Protein AF-A0A2N2SRP7-F1 (afdb_monomer)

Solvent-accessible surface area (backbone atoms only — not comparable to full-atom values): 6958 Å² total; per-residue (Å²): 126,68,70,64,54,57,52,51,52,52,50,52,53,49,53,55,62,70,66,62,69,82,80,77,81,78,70,80,83,84,79,91,75,84,85,76,80,73,81,80,56,95,54,54,41,78,46,80,39,53,40,80,97,51,29,59,59,9,33,34,38,34,29,40,56,85,80,72,39,82,72,52,73,44,82,24,34,35,70,31,47,75,49,64,44,97,85,54,62,32,41,39,31,44,28,41,47,32,79,55,71,88,41,76,61,75,46,79,50,73,48,79,43,115

pLDDT: mean 88.94, std 12.94, range [53.19, 98.62]

Nearest PDB structures (foldseek):
  2h47-assembly6_F  TM=9.267E-01  e=1.377E-06  Alcaligenes faecalis
  2hxc-assembly1_A  TM=9.341E-01  e=4.510E-06  Alcaligenes faecalis
  2bbk-assembly1_J  TM=9.410E-01  e=1.498E-04  Paracoccus denitrificans
  1mae-assembly1_H  TM=7.727E-01  e=1.416E-04  Paracoccus versutus
  1mda-assembly1_J  TM=7.818E-01  e=2.526E-03  Paracoccus denitrificans

Secondary structure (DSSP, 8-state):
--HHHHHHHHHHHHHHHHT-------PPPP---PPPPPPP-TTEEEEEE--GGGGGGEEEEEEETTTTEEEEEEEEEEEEEEEE-TTSS-EEEEEEEEEETTEEEEEEEEEEE-

Radius of gyration: 30.19 Å; Cα contacts (8 Å, |Δi|>4): 165; chains: 1; bounding box: 56×74×65 Å

Mean predicted aligned error: 10.07 Å

Structure (mmCIF, N/CA/C/O backbone):
data_AF-A0A2N2SRP7-F1
#
_entry.id   AF-A0A2N2SRP7-F1
#
loop_
_atom_site.group_PDB
_atom_site.id
_atom_site.type_symbol
_atom_site.label_atom_id
_atom_site.label_alt_id
_atom_site.label_comp_id
_atom_site.label_asym_id
_atom_site.label_entity_id
_atom_site.label_seq_id
_atom_site.pdbx_PDB_ins_code
_atom_site.Cartn_x
_atom_site.Cartn_y
_atom_site.Cartn_z
_atom_site.occupancy
_atom_site.B_iso_or_equiv
_atom_site.auth_seq_id
_atom_site.auth_comp_id
_atom_site.auth_asym_id
_atom_site.auth_atom_id
_atom_site.pdbx_PDB_model_num
ATOM 1 N N . MET A 1 1 ? -39.066 -57.322 46.998 1.00 53.19 1 MET A N 1
ATOM 2 C CA . MET A 1 1 ? -39.079 -55.840 46.878 1.00 53.19 1 MET A CA 1
ATOM 3 C C . MET A 1 1 ? -37.786 -55.220 46.317 1.00 53.19 1 MET A C 1
ATOM 5 O O . MET A 1 1 ? -37.851 -54.106 45.817 1.00 53.19 1 MET A O 1
ATOM 9 N N . ILE A 1 2 ? -36.635 -55.913 46.321 1.00 54.91 2 ILE A N 1
ATOM 10 C 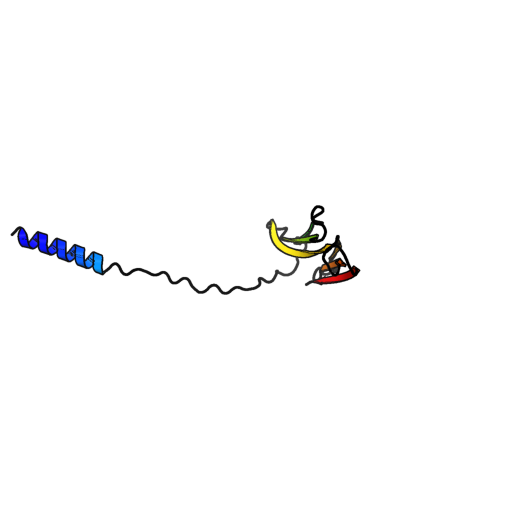CA . ILE A 1 2 ? -35.333 -55.362 45.873 1.00 54.91 2 ILE A CA 1
ATOM 11 C C . ILE A 1 2 ? -35.182 -55.341 44.331 1.00 54.91 2 ILE A C 1
ATOM 13 O O . ILE A 1 2 ? -34.653 -54.384 43.772 1.00 54.91 2 ILE A O 1
ATOM 17 N N . ARG A 1 3 ? -35.751 -56.327 43.616 1.00 56.97 3 ARG A N 1
ATOM 18 C CA . ARG A 1 3 ? -35.680 -56.444 42.140 1.00 56.97 3 ARG A CA 1
ATOM 19 C C . ARG A 1 3 ? -36.337 -55.291 41.363 1.00 56.97 3 ARG A C 1
ATOM 21 O O . ARG A 1 3 ? -35.840 -54.907 40.313 1.00 56.97 3 ARG A O 1
ATOM 28 N N . HIS A 1 4 ? -37.409 -54.692 41.887 1.00 54.44 4 HIS A N 1
ATOM 29 C CA . HIS A 1 4 ? -38.100 -53.585 41.209 1.00 54.44 4 HIS A CA 1
ATOM 30 C C . HIS A 1 4 ? -37.376 -52.239 41.337 1.00 54.44 4 HIS A C 1
ATOM 32 O O . HIS A 1 4 ? -37.582 -51.367 40.499 1.00 54.44 4 HIS A O 1
ATOM 38 N N . ARG A 1 5 ? -36.529 -52.053 42.361 1.00 57.66 5 ARG A N 1
ATOM 39 C CA . ARG A 1 5 ? -35.719 -50.833 42.511 1.00 57.66 5 ARG A CA 1
ATOM 40 C C . ARG A 1 5 ? -34.551 -50.821 41.526 1.00 57.66 5 ARG A C 1
ATOM 42 O O . ARG A 1 5 ? -34.382 -49.823 40.841 1.00 57.66 5 ARG A O 1
ATOM 49 N N . ALA A 1 6 ? -33.848 -51.948 41.391 1.00 63.12 6 ALA A N 1
ATOM 50 C CA . ALA A 1 6 ? -32.748 -52.110 40.437 1.00 63.12 6 ALA A CA 1
ATOM 51 C C . ALA A 1 6 ? -33.203 -51.950 38.973 1.00 63.12 6 ALA A C 1
ATOM 53 O O . ALA A 1 6 ? -32.533 -51.303 38.172 1.00 63.12 6 ALA A O 1
ATOM 54 N N . LEU A 1 7 ? -34.389 -52.472 38.635 1.00 67.75 7 LEU A N 1
ATOM 55 C CA . LEU A 1 7 ? -34.957 -52.332 37.293 1.00 67.75 7 LEU A CA 1
ATOM 56 C C . LEU A 1 7 ? -35.314 -50.871 36.966 1.00 67.75 7 LEU A C 1
ATOM 58 O O . LEU A 1 7 ? -35.027 -50.400 35.871 1.00 67.75 7 LEU A O 1
ATOM 62 N N . LYS A 1 8 ? -35.875 -50.125 37.928 1.00 68.31 8 LYS A N 1
ATOM 63 C CA . LYS A 1 8 ? -36.193 -48.696 37.755 1.00 68.31 8 LYS A CA 1
ATOM 64 C C . LYS A 1 8 ? -34.940 -47.839 37.565 1.00 68.31 8 LYS A C 1
ATOM 66 O O . LYS A 1 8 ? -34.952 -46.938 36.735 1.00 68.31 8 LYS A O 1
ATOM 71 N N . THR A 1 9 ? -33.858 -48.138 38.286 1.00 71.50 9 THR A N 1
ATOM 72 C CA . THR A 1 9 ? -32.579 -47.424 38.136 1.00 71.50 9 THR A CA 1
ATOM 73 C C . THR A 1 9 ? -31.899 -47.704 36.797 1.00 71.50 9 THR A C 1
ATOM 75 O O . THR A 1 9 ? -31.384 -46.775 36.185 1.00 71.50 9 THR A O 1
ATOM 78 N N . CYS A 1 10 ? -31.952 -48.941 36.290 1.00 72.44 10 CYS A N 1
ATOM 79 C CA . CYS A 1 10 ? -31.411 -49.261 34.965 1.00 72.44 10 CYS A CA 1
ATOM 80 C C . CYS A 1 10 ? -32.214 -48.600 33.836 1.00 72.44 10 CYS A C 1
ATOM 82 O O . CYS A 1 10 ? -31.622 -48.092 32.890 1.00 72.44 10 CYS A O 1
ATOM 84 N N . VAL A 1 11 ? -33.546 -48.549 33.951 1.00 75.69 11 VAL A N 1
ATOM 85 C CA . VAL A 1 11 ? -34.401 -47.860 32.970 1.00 75.69 11 VAL A CA 1
ATOM 86 C C . VAL A 1 11 ? -34.150 -46.350 32.982 1.00 75.69 11 VAL A C 1
ATOM 88 O O . VAL A 1 11 ? -34.034 -45.749 31.920 1.00 75.69 11 VAL A O 1
ATOM 91 N N . ALA A 1 12 ? -33.996 -45.741 34.161 1.00 74.12 12 ALA A N 1
ATOM 92 C CA . ALA A 1 12 ? -33.669 -44.319 34.269 1.00 74.12 12 ALA A CA 1
ATOM 93 C C . ALA A 1 12 ? -32.296 -43.988 33.656 1.00 74.12 12 ALA A C 1
ATOM 95 O O . ALA A 1 12 ? -32.178 -43.016 32.917 1.00 74.12 12 ALA A O 1
ATOM 96 N N . ALA A 1 13 ? -31.278 -44.819 33.902 1.00 72.25 13 ALA A N 1
ATOM 97 C CA . ALA A 1 13 ? -29.950 -44.642 33.313 1.00 72.25 13 ALA A CA 1
ATOM 98 C C . ALA A 1 13 ? -29.964 -44.787 31.781 1.00 72.25 13 ALA A C 1
ATOM 100 O O . ALA A 1 13 ? -29.304 -44.022 31.081 1.00 72.25 13 ALA A O 1
ATOM 101 N N . LEU A 1 14 ? -30.757 -45.725 31.256 1.00 73.38 14 LEU A N 1
ATOM 102 C CA . LEU A 1 14 ? -30.905 -45.928 29.817 1.00 73.38 14 LEU A CA 1
ATOM 103 C C . LEU A 1 14 ? -31.630 -44.747 29.149 1.00 73.38 14 LEU A C 1
ATOM 105 O O . LEU A 1 14 ? -31.214 -44.299 28.088 1.00 73.38 14 LEU A O 1
ATOM 109 N N . LEU A 1 15 ? -32.657 -44.183 29.792 1.00 72.94 15 LEU A N 1
ATOM 110 C CA . LEU A 1 15 ? -33.363 -42.998 29.287 1.00 72.94 15 LEU A CA 1
ATOM 111 C C . LEU A 1 15 ? -32.470 -41.748 29.246 1.00 72.94 15 LEU A C 1
ATOM 113 O O . LEU A 1 15 ? -32.580 -40.962 28.311 1.00 72.94 15 LEU A O 1
ATOM 117 N N . ILE A 1 16 ? -31.558 -41.584 30.208 1.00 73.25 16 ILE A N 1
ATOM 118 C CA . ILE A 1 16 ? -30.581 -40.482 30.211 1.00 73.25 16 ILE A CA 1
ATOM 119 C C . ILE A 1 16 ? -29.543 -40.673 29.096 1.00 73.25 16 ILE A C 1
ATOM 121 O O . ILE A 1 16 ? -29.190 -39.712 28.418 1.00 73.25 16 ILE A O 1
ATOM 125 N N . ALA A 1 17 ? -29.096 -41.911 28.862 1.00 67.62 17 ALA A N 1
ATOM 126 C CA . ALA A 1 17 ? -28.165 -42.224 27.780 1.00 67.62 17 ALA A CA 1
ATOM 127 C C . ALA A 1 17 ? -28.787 -42.027 26.383 1.00 67.62 17 ALA A C 1
ATOM 129 O O . ALA A 1 17 ? -28.098 -41.570 25.477 1.00 67.62 17 ALA A O 1
ATOM 130 N N . LEU A 1 18 ? -30.084 -42.318 26.209 1.00 65.75 18 LEU A N 1
ATOM 131 C CA . LEU A 1 18 ? -30.798 -42.079 24.945 1.00 65.75 18 LEU A CA 1
ATOM 132 C C . LEU A 1 18 ? -31.206 -40.610 24.730 1.00 65.75 18 LEU A C 1
ATOM 134 O O . LEU A 1 18 ? -31.454 -40.222 23.592 1.00 65.75 18 LEU A O 1
ATOM 138 N N . ALA A 1 19 ? -31.273 -39.795 25.787 1.00 64.44 19 ALA A N 1
ATOM 139 C CA . ALA A 1 19 ? -31.555 -38.358 25.689 1.00 64.44 19 ALA A CA 1
ATOM 140 C C . ALA A 1 19 ? -30.309 -37.515 25.354 1.00 64.44 19 ALA A C 1
ATOM 142 O O . ALA A 1 19 ? -30.424 -36.313 25.116 1.00 64.44 19 ALA A O 1
ATOM 143 N N . GLY A 1 20 ? -29.123 -38.129 25.326 1.00 60.66 20 GLY A N 1
ATOM 144 C CA . GLY A 1 20 ? -27.882 -37.501 24.883 1.00 60.66 20 GLY A CA 1
ATOM 145 C C . GLY A 1 20 ? -27.838 -37.334 23.365 1.00 60.66 20 GLY A C 1
ATOM 146 O O . GLY A 1 20 ? -27.034 -37.975 22.697 1.00 60.66 20 GLY A O 1
ATOM 147 N N . THR A 1 21 ? -28.700 -36.488 22.801 1.00 63.50 21 THR A N 1
ATOM 148 C CA . THR A 1 21 ? -28.529 -35.994 21.430 1.00 63.50 21 THR A CA 1
ATOM 149 C C . THR A 1 21 ? -27.193 -35.267 21.326 1.00 63.50 21 THR A C 1
ATOM 151 O O . THR A 1 21 ? -26.918 -34.355 22.108 1.00 63.50 21 THR A O 1
ATOM 154 N N . SER A 1 22 ? -26.366 -35.653 20.355 1.00 63.28 22 SER A N 1
ATOM 155 C CA . SER A 1 22 ? -25.197 -34.881 19.956 1.00 63.28 22 SER A CA 1
ATOM 156 C C . SER A 1 22 ? -25.670 -33.512 19.474 1.00 63.28 22 SER A C 1
ATOM 158 O O . SER A 1 22 ? -26.215 -33.369 18.381 1.00 63.28 22 SER A O 1
ATOM 160 N N . ALA A 1 23 ? -25.498 -32.492 20.310 1.00 65.75 23 ALA A N 1
ATOM 161 C CA . ALA A 1 23 ? -25.633 -31.111 19.885 1.00 65.75 23 ALA A CA 1
ATOM 162 C C . ALA A 1 23 ? -24.467 -30.810 18.934 1.00 65.75 23 ALA A C 1
ATOM 164 O O . ALA A 1 23 ? -23.395 -30.377 19.352 1.00 65.75 23 ALA A O 1
ATOM 165 N N . HIS A 1 24 ? -24.652 -31.112 17.650 1.00 63.72 24 HIS A N 1
ATOM 166 C CA . HIS A 1 24 ? -23.794 -30.590 16.599 1.00 63.72 24 HIS A CA 1
ATOM 167 C C . HIS A 1 24 ? -24.063 -29.088 16.530 1.00 63.72 24 HIS A C 1
ATOM 169 O O . HIS A 1 24 ? -25.083 -28.656 16.001 1.00 63.72 24 HIS A O 1
ATOM 175 N N . ALA A 1 25 ? -23.189 -28.296 17.148 1.00 72.31 25 ALA A N 1
ATOM 176 C CA . ALA A 1 25 ? -23.201 -26.853 16.982 1.00 72.31 25 ALA A CA 1
ATOM 177 C C . ALA A 1 25 ? -22.773 -26.550 15.542 1.00 72.31 25 ALA A C 1
ATOM 179 O O . ALA A 1 25 ? -21.584 -26.486 15.236 1.00 72.31 25 ALA A O 1
ATOM 180 N N . GLU A 1 26 ? -23.747 -26.442 14.643 1.00 76.62 26 GLU A N 1
ATOM 181 C CA . GLU A 1 26 ? -23.521 -25.933 13.298 1.00 76.62 26 GLU A CA 1
ATOM 182 C C . GLU A 1 26 ? -23.207 -24.440 13.429 1.00 76.62 26 GLU A C 1
ATOM 184 O O . GLU A 1 26 ? -24.063 -23.630 13.788 1.00 76.62 26 GLU A O 1
ATOM 189 N N . LEU A 1 27 ? -21.928 -24.094 13.264 1.00 83.12 27 LEU A N 1
ATOM 190 C CA . LEU A 1 27 ? -21.492 -22.705 13.268 1.00 83.12 27 LEU A CA 1
ATOM 191 C C . LEU A 1 27 ? -22.091 -22.007 12.041 1.00 83.12 27 LEU A C 1
ATOM 193 O O . LEU A 1 27 ? -22.148 -22.615 10.968 1.00 83.12 27 LEU A O 1
ATOM 197 N N . PRO A 1 28 ? -22.533 -20.746 12.169 1.00 85.94 28 PRO A N 1
ATOM 198 C CA . PRO A 1 28 ? -22.969 -19.988 11.008 1.00 85.94 28 PRO A CA 1
ATOM 199 C C . PRO A 1 28 ? -21.841 -19.939 9.973 1.00 85.94 28 PRO A C 1
ATOM 201 O O . PRO A 1 28 ? -20.669 -19.803 10.328 1.00 85.94 28 PRO A O 1
ATOM 204 N N . VAL A 1 29 ? -22.203 -20.053 8.694 1.00 88.81 29 VAL A N 1
ATOM 205 C CA . VAL A 1 29 ? -21.247 -19.949 7.587 1.00 88.81 29 VAL A CA 1
ATOM 206 C C . VAL A 1 29 ? -20.571 -18.581 7.647 1.00 88.81 29 VAL A C 1
ATOM 208 O O . VAL A 1 29 ? -21.241 -17.549 7.607 1.00 88.81 29 VAL A O 1
ATOM 211 N N . GLU A 1 30 ? -19.244 -18.579 7.743 1.00 91.31 30 GLU A N 1
ATOM 212 C CA . GLU A 1 30 ? -18.452 -17.358 7.686 1.00 91.31 30 GLU A CA 1
ATOM 213 C C . GLU A 1 30 ? -18.511 -16.769 6.273 1.00 91.31 30 GLU A C 1
ATOM 215 O O . GLU A 1 30 ? -18.225 -17.445 5.283 1.00 91.31 30 GLU A O 1
ATOM 220 N N . VAL A 1 31 ? -18.889 -15.495 6.180 1.00 93.38 31 VAL A N 1
ATOM 221 C CA . VAL A 1 31 ? -18.868 -14.741 4.926 1.00 93.38 31 VAL A CA 1
ATOM 222 C C . VAL A 1 31 ? -17.665 -13.814 4.963 1.00 93.38 31 VAL A C 1
ATOM 224 O O . VAL A 1 31 ? -17.639 -12.856 5.732 1.00 93.38 31 VAL A O 1
ATOM 227 N N . VAL A 1 32 ? -16.669 -14.094 4.123 1.00 94.00 32 VAL A N 1
ATOM 228 C CA . VAL A 1 32 ? -15.483 -13.242 3.989 1.00 94.00 32 VAL A CA 1
ATOM 229 C C . VAL A 1 32 ? -15.879 -11.934 3.309 1.00 94.00 32 VAL A C 1
ATOM 231 O O . VAL A 1 32 ? -16.430 -11.934 2.207 1.00 94.00 32 VAL A O 1
ATOM 234 N N . THR A 1 33 ? -15.569 -10.814 3.954 1.00 94.56 33 THR A N 1
ATOM 235 C CA . THR A 1 33 ? -15.800 -9.467 3.422 1.00 94.56 33 THR A CA 1
ATOM 236 C C . THR A 1 33 ? -14.516 -8.652 3.446 1.00 94.56 33 THR A C 1
ATOM 238 O O . THR A 1 33 ? -13.643 -8.885 4.279 1.00 94.56 33 THR A O 1
ATOM 241 N N . VAL A 1 34 ? -14.425 -7.653 2.571 1.00 93.62 34 VAL A N 1
ATOM 242 C CA . VAL A 1 34 ? -13.355 -6.652 2.620 1.00 93.62 34 VAL A CA 1
ATOM 243 C C . VAL A 1 34 ? -13.796 -5.518 3.539 1.00 93.62 34 VAL A C 1
ATOM 245 O O . VAL A 1 34 ? -14.815 -4.874 3.283 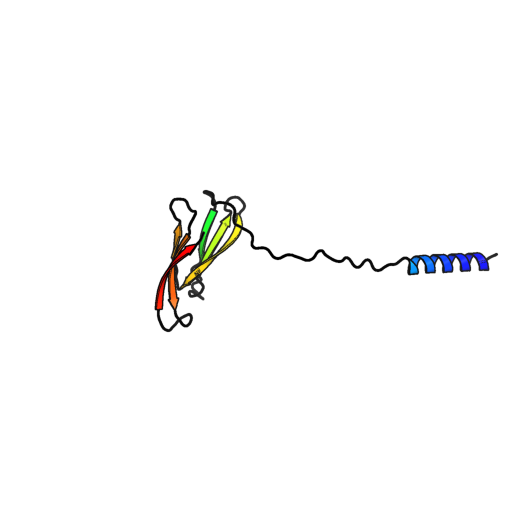1.00 93.62 34 VAL A O 1
ATOM 248 N N . GLU A 1 35 ? -13.044 -5.287 4.613 1.00 92.62 35 GLU A N 1
ATOM 249 C CA . GLU A 1 35 ? -13.261 -4.137 5.491 1.00 92.62 35 GLU A CA 1
ATOM 250 C C . GLU A 1 35 ? -12.888 -2.847 4.752 1.00 92.62 35 GLU A C 1
ATOM 252 O O . GLU A 1 35 ? -11.844 -2.763 4.106 1.00 92.62 35 GLU A O 1
ATOM 257 N N . GLN A 1 36 ? -13.756 -1.841 4.843 1.00 93.00 36 GLN A N 1
ATOM 258 C CA . GLN A 1 36 ? -13.486 -0.509 4.316 1.00 93.00 36 GLN A CA 1
ATOM 259 C C . GLN A 1 36 ? -12.866 0.342 5.414 1.00 93.00 36 GLN A C 1
ATOM 261 O O . GLN A 1 36 ? -13.380 0.394 6.535 1.00 93.00 36 GLN A O 1
ATOM 266 N N . LEU A 1 37 ? -11.780 1.040 5.091 1.00 92.00 37 LEU A N 1
ATOM 267 C CA . LEU A 1 37 ? -11.195 1.989 6.025 1.00 92.00 37 LEU A CA 1
ATOM 268 C C . LEU A 1 37 ? -12.189 3.121 6.291 1.00 92.00 37 LEU A C 1
ATOM 270 O O . LEU A 1 37 ? -12.836 3.641 5.383 1.00 92.00 37 LEU A O 1
ATOM 274 N N . ALA A 1 38 ? -12.275 3.551 7.550 1.00 92.38 38 ALA A N 1
ATOM 275 C CA . ALA A 1 38 ? -12.955 4.798 7.878 1.00 92.38 38 ALA A CA 1
ATOM 276 C C . ALA A 1 38 ? -12.331 5.968 7.083 1.00 92.38 38 ALA A C 1
ATOM 278 O O . ALA A 1 38 ? -11.195 5.857 6.610 1.00 92.38 38 ALA A O 1
ATOM 279 N N . PRO A 1 39 ? -12.998 7.125 6.960 1.00 92.00 39 PRO A N 1
ATOM 280 C CA . PRO A 1 39 ? -12.367 8.305 6.382 1.00 92.00 39 PRO A CA 1
ATOM 281 C C . PRO A 1 39 ? -11.055 8.670 7.107 1.00 92.00 39 PRO A C 1
ATOM 283 O O . PRO A 1 39 ? -10.947 8.473 8.323 1.00 92.00 39 PRO A O 1
ATOM 286 N N . PRO A 1 40 ? -10.041 9.185 6.394 1.00 91.00 40 PRO A N 1
ATOM 287 C CA . PRO A 1 40 ? -8.794 9.616 7.012 1.00 91.00 40 PRO A CA 1
ATOM 288 C C . PRO A 1 40 ? -9.043 10.757 8.004 1.00 91.00 40 PRO A C 1
ATOM 290 O O . PRO A 1 40 ? -9.775 11.703 7.721 1.00 91.00 40 PRO A O 1
ATOM 293 N N . ASN A 1 41 ? -8.393 10.678 9.163 1.00 91.19 41 ASN A N 1
ATOM 294 C CA . ASN A 1 41 ? -8.370 11.733 10.172 1.00 91.19 41 ASN A CA 1
ATOM 295 C C . ASN A 1 41 ? -6.929 12.281 10.325 1.00 91.19 41 ASN A C 1
ATOM 297 O O . ASN A 1 41 ? -5.986 11.722 9.750 1.00 91.19 41 ASN A O 1
ATOM 301 N N . PRO A 1 42 ? -6.716 13.378 11.074 1.00 93.81 42 PRO A N 1
ATOM 302 C CA . PRO A 1 42 ? -5.378 13.940 11.271 1.00 93.81 42 PRO A CA 1
ATOM 303 C C . PRO A 1 42 ? -4.373 13.000 11.956 1.00 93.81 42 PRO A C 1
ATOM 305 O O . PRO A 1 42 ? -3.170 13.200 11.787 1.00 93.81 42 PRO A O 1
ATOM 308 N N . TYR A 1 43 ? -4.859 11.991 12.684 1.00 95.62 43 TYR A N 1
ATOM 309 C CA . TYR A 1 43 ? -4.078 11.056 13.496 1.00 95.62 43 TYR A CA 1
ATOM 310 C C . TYR A 1 43 ? -3.772 9.724 12.796 1.00 95.62 43 TYR A C 1
ATOM 312 O O . TYR A 1 43 ? -3.060 8.897 13.360 1.00 95.62 43 TYR A O 1
ATOM 320 N N . ARG A 1 44 ? -4.254 9.492 11.567 1.00 96.88 44 ARG A N 1
ATOM 321 C CA . ARG A 1 44 ? -3.853 8.319 10.778 1.00 96.88 44 ARG A CA 1
ATOM 322 C C . ARG A 1 44 ? -2.366 8.404 10.433 1.00 96.88 44 ARG A C 1
ATOM 324 O O . ARG A 1 44 ? -1.918 9.388 9.840 1.00 96.88 44 ARG A O 1
ATOM 331 N N . ILE A 1 45 ? -1.624 7.356 10.779 1.00 96.75 45 ILE A N 1
ATOM 332 C CA . ILE A 1 45 ? -0.183 7.244 10.548 1.00 96.75 45 ILE A CA 1
ATOM 333 C C . ILE A 1 45 ? 0.054 6.399 9.298 1.00 96.75 45 ILE A C 1
ATOM 335 O O . ILE A 1 45 ? -0.496 5.306 9.166 1.00 96.75 45 ILE A O 1
ATOM 339 N N . TYR A 1 46 ? 0.910 6.906 8.414 1.00 97.12 46 TYR A N 1
ATOM 340 C CA . TYR A 1 46 ? 1.424 6.195 7.248 1.00 97.12 46 TYR A CA 1
ATOM 341 C C . TYR A 1 46 ? 2.922 5.982 7.452 1.00 97.12 46 TYR A C 1
ATOM 343 O O . TYR A 1 46 ? 3.704 6.932 7.394 1.00 97.12 46 TYR A O 1
ATOM 351 N N . LEU A 1 47 ? 3.307 4.751 7.775 1.00 97.31 47 LEU A N 1
ATOM 352 C CA . LEU A 1 47 ? 4.670 4.392 8.147 1.00 97.31 47 LEU A CA 1
ATOM 353 C C . LEU A 1 47 ? 5.345 3.637 7.003 1.00 97.31 47 LEU A C 1
ATOM 355 O O . LEU A 1 47 ? 4.984 2.499 6.706 1.00 97.31 47 LEU A O 1
ATOM 359 N N . SER A 1 48 ? 6.336 4.272 6.381 1.00 97.50 48 SER A N 1
ATOM 360 C CA . SER A 1 48 ? 7.130 3.657 5.318 1.00 97.50 48 SER A CA 1
ATOM 361 C C . SER A 1 48 ? 8.074 2.593 5.879 1.00 97.50 48 SER A C 1
ATOM 363 O O . SER A 1 48 ? 8.904 2.884 6.741 1.00 97.50 48 SER A O 1
ATOM 365 N N . ASP A 1 49 ? 7.991 1.384 5.334 1.00 97.38 49 ASP A N 1
ATOM 366 C CA . ASP A 1 49 ? 8.941 0.291 5.521 1.00 97.38 49 ASP A CA 1
ATOM 367 C C . ASP A 1 49 ? 9.602 -0.009 4.171 1.00 97.38 49 ASP A C 1
ATOM 369 O O . ASP A 1 49 ? 8.984 -0.534 3.245 1.00 97.38 49 ASP A O 1
ATOM 373 N N . VAL A 1 50 ? 10.883 0.345 4.046 1.00 95.19 50 VAL A N 1
ATOM 374 C CA . VAL A 1 50 ? 11.656 0.095 2.818 1.00 95.19 50 VAL A CA 1
ATOM 375 C C . VAL A 1 50 ? 12.007 -1.385 2.644 1.00 95.19 50 VAL A C 1
ATOM 377 O O . VAL A 1 50 ? 12.505 -1.769 1.588 1.00 95.19 50 VAL A O 1
ATOM 380 N N . ALA A 1 51 ? 11.820 -2.202 3.687 1.00 95.44 51 ALA A N 1
ATOM 381 C CA . ALA A 1 51 ? 12.113 -3.623 3.679 1.00 95.44 51 ALA A CA 1
ATOM 382 C C . ALA A 1 51 ? 13.536 -3.930 3.172 1.00 95.44 51 ALA A C 1
ATOM 384 O O . ALA A 1 51 ? 13.719 -4.782 2.317 1.00 95.44 51 ALA A O 1
ATOM 385 N N . ILE A 1 52 ? 14.574 -3.238 3.667 1.00 94.19 52 ILE A N 1
ATOM 386 C CA . ILE A 1 52 ? 15.894 -3.161 2.997 1.00 94.19 52 ILE A CA 1
ATOM 387 C C . ILE A 1 52 ? 16.536 -4.516 2.631 1.00 94.19 52 ILE A C 1
ATOM 389 O O . ILE A 1 52 ? 17.204 -4.624 1.607 1.00 94.19 52 ILE A O 1
ATOM 393 N N . GLY A 1 53 ? 16.314 -5.567 3.431 1.00 94.62 53 GLY A N 1
ATOM 394 C CA . GLY A 1 53 ? 16.809 -6.924 3.148 1.00 94.62 53 GLY A CA 1
ATOM 395 C C . GLY A 1 53 ? 16.045 -7.671 2.043 1.00 94.62 53 GLY A C 1
ATOM 396 O O . GLY A 1 53 ? 16.493 -8.714 1.581 1.00 94.62 53 GLY A O 1
ATOM 397 N N . HIS A 1 54 ? 14.891 -7.154 1.637 1.00 94.00 54 HIS A N 1
ATOM 398 C CA . HIS A 1 54 ? 13.986 -7.650 0.601 1.00 94.00 54 HIS A CA 1
ATOM 399 C C . HIS A 1 54 ? 13.288 -6.459 -0.083 1.00 94.00 54 HIS A C 1
ATOM 401 O O . HIS A 1 54 ? 12.074 -6.430 -0.238 1.00 94.00 54 HIS A O 1
ATOM 407 N N . ILE A 1 55 ? 14.090 -5.477 -0.508 1.00 95.25 55 ILE A N 1
ATOM 408 C CA . ILE A 1 55 ? 13.666 -4.128 -0.934 1.00 95.25 55 ILE A CA 1
ATOM 409 C C . ILE A 1 55 ? 12.674 -4.082 -2.110 1.00 95.25 55 ILE A C 1
ATOM 411 O O . ILE A 1 55 ? 12.081 -3.045 -2.382 1.00 95.25 55 ILE A O 1
ATOM 415 N N . VAL A 1 56 ? 12.505 -5.195 -2.827 1.00 94.56 56 VAL A N 1
ATOM 416 C CA . VAL A 1 56 ? 11.476 -5.366 -3.868 1.00 94.56 56 VAL A CA 1
ATOM 417 C C . VAL A 1 56 ? 10.054 -5.442 -3.296 1.00 94.56 56 VAL A C 1
ATOM 419 O O . VAL A 1 56 ? 9.096 -5.294 -4.047 1.00 94.56 56 VAL A O 1
ATOM 422 N N . ASP A 1 57 ? 9.920 -5.662 -1.988 1.00 95.75 57 ASP A N 1
ATOM 423 C CA . ASP A 1 57 ? 8.663 -5.736 -1.241 1.00 95.75 57 ASP A CA 1
ATOM 424 C C . ASP A 1 57 ? 8.558 -4.562 -0.252 1.00 95.75 57 ASP A C 1
ATOM 426 O O . ASP A 1 57 ? 8.403 -4.747 0.956 1.00 95.75 57 ASP A O 1
ATOM 430 N N . GLY A 1 58 ? 8.716 -3.339 -0.766 1.00 97.44 58 GLY A N 1
ATOM 431 C CA . GLY A 1 58 ? 8.464 -2.117 -0.009 1.00 97.44 58 GLY A CA 1
ATOM 432 C C . GLY A 1 58 ? 6.997 -2.011 0.415 1.00 97.44 58 GLY A C 1
ATOM 433 O O . GLY A 1 58 ? 6.087 -2.467 -0.290 1.00 97.44 58 GLY A O 1
ATOM 434 N N . ARG A 1 59 ? 6.760 -1.417 1.589 1.00 98.12 59 ARG A N 1
ATOM 435 C CA . ARG A 1 59 ? 5.442 -1.348 2.230 1.00 98.12 59 ARG A CA 1
ATOM 436 C C . ARG A 1 59 ? 5.191 0.030 2.829 1.00 98.12 59 ARG A C 1
ATOM 438 O O . ARG A 1 59 ? 6.089 0.680 3.361 1.00 98.12 59 ARG A O 1
ATOM 445 N N . LEU A 1 60 ? 3.931 0.441 2.819 1.00 98.38 60 LEU A N 1
ATOM 446 C CA . LEU A 1 60 ? 3.425 1.570 3.588 1.00 98.38 60 LEU A CA 1
ATOM 447 C C . LEU A 1 60 ? 2.369 1.053 4.562 1.00 98.38 60 LEU A C 1
ATOM 449 O O . LEU A 1 60 ? 1.255 0.711 4.164 1.00 98.38 60 LEU A O 1
ATOM 453 N N . HIS A 1 61 ? 2.720 0.980 5.840 1.00 98.06 61 HIS A N 1
ATOM 454 C CA . HIS A 1 61 ? 1.801 0.550 6.886 1.00 98.06 61 HIS A CA 1
ATOM 455 C C . HIS A 1 61 ? 0.836 1.678 7.244 1.00 98.06 61 HIS A C 1
ATOM 457 O O . HIS A 1 61 ? 1.255 2.815 7.462 1.00 98.06 61 HIS A O 1
ATOM 463 N N . VAL A 1 62 ? -0.450 1.351 7.352 1.00 97.50 62 VAL A N 1
ATOM 464 C CA . VAL A 1 62 ? -1.503 2.290 7.743 1.00 97.50 62 VAL A CA 1
ATOM 465 C C . VAL A 1 62 ? -1.950 1.947 9.157 1.00 97.50 62 VAL A C 1
ATOM 467 O O . VAL A 1 62 ? -2.357 0.815 9.430 1.00 97.50 62 VAL A O 1
ATOM 470 N N . LEU A 1 63 ? -1.873 2.920 10.062 1.00 97.56 63 LEU A N 1
ATOM 471 C CA . LEU A 1 63 ? -2.254 2.756 11.461 1.00 97.56 63 LEU A CA 1
ATOM 472 C C . LEU A 1 63 ? -3.242 3.840 11.892 1.00 97.56 63 LEU A C 1
ATOM 474 O O . LEU A 1 63 ? -3.146 5.000 11.488 1.00 97.56 63 LEU A O 1
ATOM 478 N N . ASP A 1 64 ? -4.168 3.458 12.762 1.00 96.69 64 ASP A N 1
ATOM 479 C CA . ASP A 1 64 ? -4.930 4.388 13.581 1.00 96.69 64 ASP A CA 1
ATOM 480 C C . ASP A 1 64 ? -4.027 4.868 14.721 1.00 96.69 64 ASP A C 1
ATOM 482 O O . ASP A 1 64 ? -3.705 4.095 15.625 1.00 96.69 64 ASP A O 1
ATOM 486 N N . GLY A 1 65 ? -3.598 6.128 14.667 1.00 96.19 65 GLY A N 1
ATOM 487 C CA . GLY A 1 65 ? -2.735 6.714 15.689 1.00 96.19 65 GLY A CA 1
ATOM 488 C C . GLY A 1 65 ? -3.452 7.087 16.987 1.00 96.19 65 GLY A C 1
ATOM 489 O O . GLY A 1 65 ? -2.769 7.365 17.968 1.00 96.19 65 GLY A O 1
ATOM 490 N N . GLU A 1 66 ? -4.790 7.081 17.035 1.00 96.12 66 GLU A N 1
ATOM 4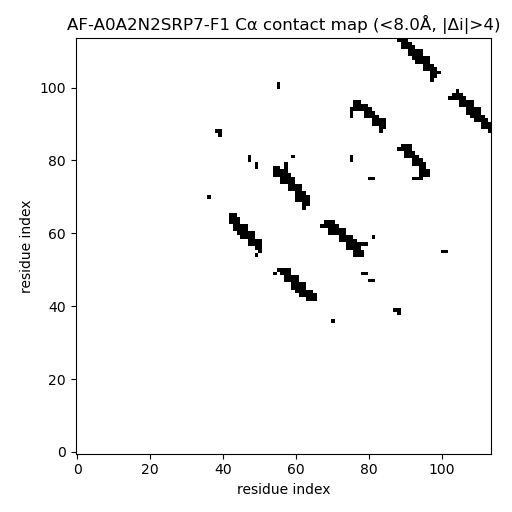91 C CA . GLU A 1 66 ? -5.528 7.349 18.278 1.00 96.12 66 GLU A CA 1
ATOM 492 C C . GLU A 1 66 ? -5.531 6.114 19.182 1.00 96.12 66 GLU A C 1
ATOM 494 O O . GLU A 1 66 ? -5.259 6.212 20.378 1.00 96.12 66 GLU A O 1
ATOM 499 N N . ASN A 1 67 ? -5.787 4.939 18.598 1.00 95.94 67 ASN A N 1
ATOM 500 C CA . ASN A 1 67 ? -5.887 3.674 19.333 1.00 95.94 67 ASN A CA 1
ATOM 501 C C . ASN A 1 67 ? -4.679 2.749 19.130 1.00 95.94 67 ASN A C 1
ATOM 503 O O . ASN A 1 67 ? -4.661 1.639 19.661 1.00 95.94 67 ASN A O 1
ATOM 507 N N . MET A 1 68 ? -3.685 3.176 18.345 1.00 95.31 68 MET A N 1
ATOM 508 C CA . MET A 1 68 ? -2.529 2.367 17.940 1.00 95.31 68 MET A CA 1
ATOM 509 C C . MET A 1 68 ? -2.933 1.037 17.280 1.00 95.31 68 MET A C 1
ATOM 511 O O . MET A 1 68 ? -2.287 0.005 17.473 1.00 95.31 68 MET A O 1
ATOM 515 N N . LYS A 1 69 ? -4.015 1.052 16.489 1.00 96.75 69 LYS A N 1
ATOM 516 C CA . LYS A 1 69 ? -4.522 -0.126 15.769 1.00 96.75 69 LYS A CA 1
ATOM 517 C C . LYS A 1 69 ? -3.901 -0.198 14.374 1.00 96.75 69 LYS A C 1
ATOM 519 O O . LYS A 1 69 ? -3.907 0.780 13.632 1.00 96.75 69 LYS A O 1
ATOM 524 N N . TYR A 1 70 ? -3.419 -1.376 13.986 1.00 97.69 70 TYR A N 1
ATOM 525 C CA . TYR A 1 70 ? -3.006 -1.638 12.608 1.00 97.69 70 TYR A CA 1
ATOM 526 C C . TYR A 1 70 ? -4.232 -1.735 11.692 1.00 97.69 70 TYR A C 1
ATOM 528 O O . TYR A 1 70 ? -5.152 -2.503 11.979 1.00 97.69 70 TYR A O 1
ATOM 536 N N . LEU A 1 71 ? -4.251 -0.953 10.612 1.00 96.81 71 LEU A N 1
ATOM 537 C CA . LEU A 1 71 ? -5.388 -0.867 9.691 1.00 96.81 71 LEU A CA 1
ATOM 538 C C . LEU A 1 71 ? -5.136 -1.600 8.374 1.00 96.81 71 LEU A C 1
ATOM 540 O O . LEU A 1 71 ? -6.072 -2.131 7.787 1.00 96.81 71 LEU A O 1
ATOM 544 N N . GLY A 1 72 ? -3.890 -1.637 7.902 1.00 96.88 72 GLY A N 1
ATOM 545 C CA . GLY A 1 72 ? -3.566 -2.289 6.639 1.00 96.88 72 GLY A CA 1
ATOM 546 C C . GLY A 1 72 ? -2.196 -1.910 6.097 1.00 96.88 72 GLY A C 1
ATOM 547 O O . GLY A 1 72 ? -1.370 -1.315 6.792 1.00 96.88 72 GLY A O 1
ATOM 548 N N . VAL A 1 73 ? -1.961 -2.272 4.839 1.00 97.56 73 VAL A N 1
ATOM 549 C CA . VAL A 1 73 ? -0.713 -2.011 4.120 1.00 97.56 73 VAL A CA 1
ATOM 550 C C . VAL A 1 73 ? -0.992 -1.691 2.659 1.00 97.56 73 VAL A C 1
ATOM 552 O O . VAL A 1 73 ? -1.851 -2.315 2.040 1.00 97.56 73 VAL A O 1
ATOM 555 N N . VAL A 1 74 ? -0.226 -0.752 2.113 1.00 97.88 74 VAL A N 1
ATOM 556 C CA . VAL A 1 74 ? -0.138 -0.480 0.675 1.00 97.88 74 VAL A CA 1
ATOM 557 C C . VAL A 1 74 ? 1.238 -0.929 0.192 1.00 97.88 74 VAL A C 1
ATOM 559 O O . VAL A 1 74 ? 2.244 -0.643 0.843 1.00 97.88 74 VAL A O 1
ATOM 562 N N . SER A 1 75 ? 1.300 -1.667 -0.918 1.00 96.81 75 SER A N 1
ATOM 563 C CA . SER A 1 75 ? 2.586 -2.054 -1.509 1.00 96.81 75 SER A CA 1
ATOM 564 C C . SER A 1 75 ? 3.268 -0.830 -2.108 1.00 96.81 75 SER A C 1
ATOM 566 O O . SER A 1 75 ? 2.630 -0.036 -2.791 1.00 96.81 75 SER A O 1
ATOM 568 N N . THR A 1 76 ? 4.570 -0.693 -1.870 1.00 97.88 76 THR A N 1
ATOM 569 C CA . THR A 1 76 ? 5.400 0.338 -2.499 1.00 97.88 76 THR A CA 1
ATOM 570 C C . THR A 1 76 ? 6.486 -0.235 -3.398 1.00 97.88 76 THR A C 1
ATOM 572 O O . THR A 1 76 ? 7.339 0.518 -3.858 1.00 97.88 76 THR A O 1
ATOM 575 N N . ALA A 1 77 ? 6.439 -1.537 -3.703 1.00 96.56 77 ALA A N 1
ATOM 576 C CA . ALA A 1 77 ? 7.354 -2.233 -4.613 1.00 96.56 77 ALA A CA 1
ATOM 577 C C . ALA A 1 77 ? 8.840 -1.870 -4.385 1.00 96.56 77 ALA A C 1
ATOM 579 O O . ALA A 1 77 ? 9.280 -1.777 -3.238 1.00 96.56 77 ALA A O 1
ATOM 580 N N . TYR A 1 78 ? 9.643 -1.709 -5.444 1.00 96.88 78 TYR A N 1
ATOM 581 C CA . TYR A 1 78 ? 11.083 -1.500 -5.302 1.00 96.88 78 TYR A CA 1
ATOM 582 C C . TYR A 1 78 ? 11.418 -0.066 -4.885 1.00 96.88 78 TYR A C 1
ATOM 584 O O . TYR A 1 78 ? 11.332 0.863 -5.688 1.00 96.88 78 TYR A O 1
ATOM 592 N N . ALA A 1 79 ? 11.867 0.090 -3.635 1.00 95.38 79 ALA A N 1
ATOM 593 C CA . ALA A 1 79 ? 12.319 1.363 -3.062 1.00 95.38 79 ALA A CA 1
ATOM 594 C C . ALA A 1 79 ? 11.300 2.523 -3.176 1.00 95.38 79 ALA A C 1
ATOM 596 O O . ALA A 1 79 ? 11.689 3.697 -3.155 1.00 95.38 79 ALA A O 1
ATOM 597 N N . GLY A 1 80 ? 10.004 2.213 -3.277 1.00 96.88 80 GLY A N 1
ATOM 598 C CA . GLY A 1 80 ? 8.978 3.219 -3.517 1.00 96.88 80 GLY A CA 1
ATOM 599 C C . GLY A 1 80 ? 8.817 4.211 -2.372 1.00 96.88 80 GLY A C 1
ATOM 600 O O . GLY A 1 80 ? 8.964 3.875 -1.194 1.00 96.88 80 GLY A O 1
ATOM 601 N N . GLN A 1 81 ? 8.510 5.451 -2.737 1.00 97.19 81 GLN A N 1
ATOM 602 C CA . GLN A 1 81 ? 8.261 6.555 -1.816 1.00 97.19 81 GLN A CA 1
ATOM 603 C C . GLN A 1 81 ? 6.796 6.964 -1.903 1.00 97.19 81 GLN A C 1
ATOM 605 O O . GLN A 1 81 ? 6.245 7.073 -2.997 1.00 97.19 81 GLN A O 1
ATOM 610 N N . ALA A 1 82 ? 6.177 7.214 -0.754 1.00 97.62 82 ALA A N 1
ATOM 611 C CA . ALA A 1 82 ? 4.770 7.568 -0.679 1.00 97.62 82 ALA A CA 1
ATOM 612 C C . ALA A 1 82 ? 4.564 9.002 -0.184 1.00 97.62 82 ALA A C 1
ATOM 614 O O . ALA A 1 82 ? 5.295 9.494 0.678 1.00 97.62 82 ALA A O 1
ATOM 615 N N . THR A 1 83 ? 3.528 9.655 -0.699 1.00 97.50 83 THR A N 1
ATOM 616 C CA . THR A 1 83 ? 2.995 10.908 -0.159 1.00 97.50 83 THR A CA 1
ATOM 617 C C . THR A 1 83 ? 1.472 10.923 -0.260 1.00 97.50 83 THR A C 1
ATOM 619 O O . THR A 1 83 ? 0.879 10.071 -0.916 1.00 97.50 83 THR A O 1
ATOM 622 N N . LEU A 1 84 ? 0.828 11.876 0.408 1.00 96.88 84 LEU A N 1
ATOM 623 C CA . LEU A 1 84 ? -0.629 11.997 0.436 1.00 96.88 84 LEU A CA 1
ATOM 624 C C . LEU A 1 84 ? -1.093 13.186 -0.401 1.00 96.88 84 LEU A C 1
ATOM 626 O O . LEU A 1 84 ? -0.413 14.215 -0.471 1.00 96.88 84 LEU A O 1
ATOM 630 N N . SER A 1 85 ? -2.298 13.088 -0.959 1.00 96.25 85 SER A N 1
ATOM 631 C CA . SER A 1 85 ? -3.014 14.266 -1.445 1.00 96.25 85 SER A CA 1
ATOM 632 C C . SER A 1 85 ? -3.238 15.279 -0.306 1.00 96.25 85 SER A C 1
ATOM 634 O O . SER A 1 85 ? -3.307 14.892 0.867 1.00 96.25 85 SER A O 1
ATOM 636 N N . PRO A 1 86 ? -3.400 16.584 -0.604 1.00 94.25 86 PRO A N 1
ATOM 637 C CA . PRO A 1 86 ? -3.650 17.594 0.430 1.00 94.25 86 PRO A CA 1
ATOM 638 C C . PRO A 1 86 ? -4.880 17.302 1.302 1.00 94.25 86 PRO A C 1
ATOM 640 O O . PRO A 1 86 ? -4.882 17.613 2.491 1.00 94.25 86 PRO A O 1
ATOM 643 N N . ASP A 1 87 ? -5.911 16.678 0.725 1.00 93.38 87 ASP A N 1
ATOM 644 C CA . ASP A 1 87 ? -7.126 16.248 1.427 1.00 93.38 87 ASP A CA 1
ATOM 645 C C . ASP A 1 87 ? -7.022 14.841 2.045 1.00 93.38 87 ASP A C 1
ATOM 647 O O . ASP A 1 87 ? -7.973 14.377 2.673 1.00 93.38 87 ASP A O 1
ATOM 651 N N . ARG A 1 88 ? -5.864 14.180 1.896 1.00 92.50 88 ARG A N 1
ATOM 652 C CA . ARG A 1 88 ? -5.515 12.847 2.415 1.00 92.50 88 ARG A CA 1
ATOM 653 C C . ARG A 1 88 ? -6.394 11.696 1.924 1.00 92.50 88 ARG A C 1
ATOM 655 O O . ARG A 1 88 ? -6.320 10.616 2.505 1.00 92.50 88 ARG A O 1
ATOM 662 N N . LYS A 1 89 ? -7.208 11.912 0.889 1.00 92.12 89 LYS A N 1
ATOM 663 C CA . LYS A 1 89 ? -8.058 10.877 0.280 1.00 92.12 89 LYS A CA 1
ATOM 664 C C . LYS A 1 89 ? -7.324 9.985 -0.708 1.00 92.12 89 LYS A C 1
ATOM 666 O O . LYS A 1 89 ? -7.921 9.042 -1.199 1.00 92.12 89 LYS A O 1
ATOM 671 N N . GLN A 1 90 ? -6.095 10.340 -1.070 1.00 95.88 90 GLN A N 1
ATOM 672 C CA . GLN A 1 90 ? -5.291 9.538 -1.973 1.00 95.88 90 GLN A CA 1
ATOM 673 C C . GLN A 1 90 ? -3.869 9.388 -1.457 1.00 95.88 90 GLN A C 1
ATOM 675 O O . GLN A 1 90 ? -3.282 10.332 -0.912 1.00 95.88 90 GLN A O 1
ATOM 680 N N . ILE A 1 91 ? -3.318 8.201 -1.679 1.00 97.69 91 ILE A N 1
ATOM 681 C CA . ILE A 1 91 ? -1.906 7.889 -1.483 1.00 97.69 91 ILE A CA 1
ATOM 682 C C . ILE A 1 91 ? -1.271 7.815 -2.868 1.00 97.69 91 ILE A C 1
ATOM 684 O O . ILE A 1 91 ? -1.731 7.064 -3.726 1.00 97.69 91 ILE A O 1
ATOM 688 N N . TYR A 1 92 ? -0.204 8.580 -3.070 1.00 98.44 92 TYR A N 1
ATOM 689 C CA . TYR A 1 92 ? 0.623 8.522 -4.268 1.00 98.44 92 TYR A CA 1
ATOM 690 C C . TYR A 1 92 ? 1.913 7.785 -3.949 1.00 98.44 92 TYR A C 1
ATOM 692 O O . TYR A 1 92 ? 2.653 8.207 -3.059 1.00 98.44 92 TYR A O 1
ATOM 700 N N . VAL A 1 93 ? 2.196 6.720 -4.688 1.00 98.62 93 VAL A N 1
ATOM 701 C CA . VAL A 1 93 ? 3.395 5.901 -4.519 1.00 98.62 93 VAL A CA 1
ATOM 702 C C . VAL A 1 93 ? 4.243 6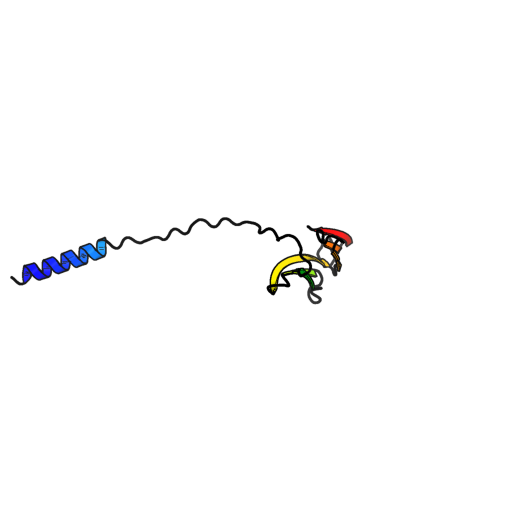.006 -5.778 1.00 98.62 93 VAL A C 1
ATOM 704 O O . VAL A 1 93 ? 3.905 5.439 -6.809 1.00 98.62 93 VAL A O 1
ATOM 707 N N . ALA A 1 94 ? 5.358 6.728 -5.700 1.00 98.50 94 ALA A N 1
ATOM 708 C CA . ALA A 1 94 ? 6.357 6.742 -6.762 1.00 98.50 94 ALA A CA 1
ATOM 709 C C . ALA A 1 94 ? 7.277 5.529 -6.589 1.00 98.50 94 ALA A C 1
ATOM 711 O O . ALA A 1 94 ? 7.982 5.438 -5.580 1.00 98.50 94 ALA A O 1
ATOM 712 N N . THR A 1 95 ? 7.258 4.595 -7.537 1.00 98.06 95 THR A N 1
ATOM 713 C CA . THR A 1 95 ? 7.973 3.319 -7.410 1.00 98.06 95 THR A CA 1
ATOM 714 C C . THR A 1 95 ? 8.498 2.788 -8.742 1.00 98.06 95 THR A C 1
ATOM 716 O O . THR A 1 95 ? 8.273 3.369 -9.804 1.00 98.06 95 THR A O 1
ATOM 719 N N . THR A 1 96 ? 9.233 1.683 -8.668 1.00 98.12 96 THR A N 1
ATOM 720 C CA . THR A 1 96 ? 9.801 0.962 -9.798 1.00 98.12 96 THR A CA 1
ATOM 721 C C . THR A 1 96 ? 9.341 -0.494 -9.777 1.00 98.12 96 THR A C 1
ATOM 723 O O . THR A 1 96 ? 9.441 -1.191 -8.766 1.00 98.12 96 THR A O 1
ATOM 726 N N . TYR A 1 97 ? 8.935 -0.985 -10.943 1.00 97.81 97 TYR A N 1
ATOM 727 C CA . TYR A 1 97 ? 8.687 -2.392 -11.220 1.00 97.81 97 TYR A CA 1
ATOM 728 C C . TYR A 1 97 ? 9.727 -2.940 -12.191 1.00 97.81 97 TYR A C 1
ATOM 730 O O . TYR A 1 97 ? 10.200 -2.246 -13.093 1.00 97.81 97 TYR A O 1
ATOM 738 N N . TYR A 1 98 ? 10.049 -4.221 -12.029 1.00 97.12 98 TYR A N 1
ATOM 739 C CA . TYR A 1 98 ? 10.790 -4.991 -13.019 1.00 97.12 98 TYR A CA 1
ATOM 740 C C . TYR A 1 98 ? 9.934 -6.153 -13.511 1.00 97.12 98 TYR A C 1
ATOM 742 O O . TYR A 1 98 ? 9.290 -6.833 -12.712 1.00 97.12 98 TYR A O 1
ATOM 750 N N . SER A 1 99 ? 10.000 -6.448 -14.811 1.00 97.62 99 SER A N 1
ATOM 751 C CA . SER A 1 99 ? 9.281 -7.586 -15.421 1.00 97.62 99 SER A CA 1
ATOM 752 C C . SER A 1 99 ? 9.562 -8.947 -14.757 1.00 97.62 99 SER A C 1
ATOM 754 O O . SER A 1 99 ? 8.751 -9.864 -14.872 1.00 97.62 99 SER A O 1
ATOM 756 N N . ARG A 1 100 ? 10.700 -9.104 -14.062 1.00 95.88 100 ARG A N 1
ATOM 757 C CA . ARG A 1 100 ? 11.055 -10.301 -13.282 1.00 95.88 100 ARG A CA 1
ATOM 758 C C . ARG A 1 100 ? 11.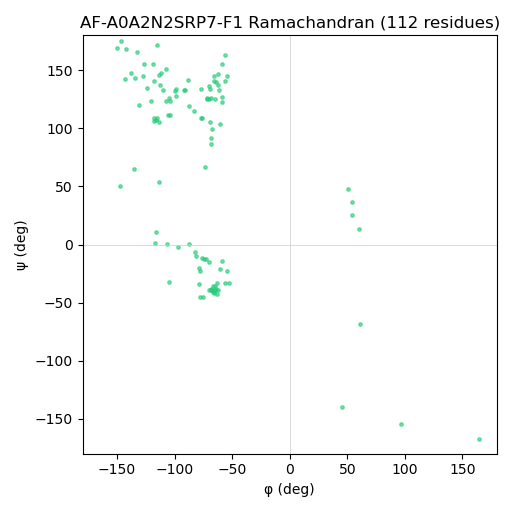632 -9.9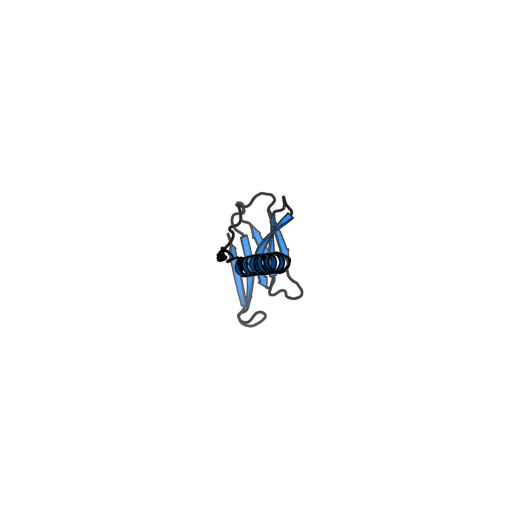35 -11.915 1.00 95.88 100 ARG A C 1
ATOM 760 O O . ARG A 1 100 ? 12.798 -10.228 -11.644 1.00 95.88 100 ARG A O 1
ATOM 767 N N . LEU A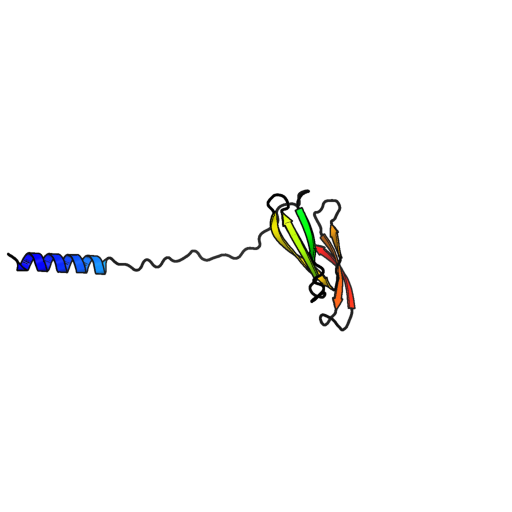 1 101 ? 10.809 -9.316 -11.066 1.00 93.00 101 LEU A N 1
ATOM 768 C CA . LEU A 1 101 ? 11.080 -8.964 -9.661 1.00 93.00 101 LEU A CA 1
ATOM 769 C C . LEU A 1 101 ? 12.269 -8.006 -9.454 1.00 93.00 101 LEU A C 1
ATOM 771 O O . LEU A 1 101 ? 12.071 -6.859 -9.078 1.00 93.00 101 LEU A O 1
ATOM 775 N N . SER A 1 102 ? 13.496 -8.461 -9.708 1.00 91.31 102 SER A N 1
ATOM 776 C CA . SER A 1 102 ? 14.744 -7.698 -9.570 1.00 91.31 102 SER A CA 1
ATOM 777 C C . SER A 1 102 ? 15.501 -7.500 -10.891 1.00 91.31 102 SER A C 1
ATOM 779 O O . SER A 1 102 ? 16.594 -6.936 -10.893 1.00 91.31 102 SER A O 1
ATOM 781 N N . SER A 1 103 ? 14.969 -7.986 -12.021 1.00 94.94 103 SER A N 1
ATOM 782 C CA . SER A 1 103 ? 15.632 -7.894 -13.330 1.00 94.94 103 SER A CA 1
ATOM 783 C C . SER A 1 103 ? 14.656 -7.818 -14.508 1.00 94.94 103 SER A C 1
ATOM 785 O O . SER A 1 103 ? 13.465 -8.096 -14.379 1.00 94.94 103 SER A O 1
ATOM 787 N N . GLY A 1 104 ? 15.190 -7.503 -15.690 1.00 97.75 104 GLY A N 1
ATOM 788 C CA . GLY A 1 104 ? 14.427 -7.373 -16.932 1.00 97.75 104 GLY A CA 1
ATOM 789 C C . GLY A 1 104 ? 14.057 -5.923 -17.228 1.00 97.75 104 GLY A C 1
ATOM 790 O O . GLY A 1 104 ? 14.761 -5.011 -16.800 1.00 97.75 104 GLY A O 1
ATOM 791 N N . GLU A 1 105 ? 12.981 -5.716 -17.987 1.00 98.44 105 GLU A N 1
ATOM 792 C CA . GLU A 1 105 ? 12.476 -4.374 -18.294 1.00 98.44 105 GLU A CA 1
ATOM 793 C C . GLU A 1 105 ? 12.065 -3.643 -17.012 1.00 98.44 105 GLU A C 1
ATOM 795 O O . GLU A 1 105 ? 11.392 -4.238 -16.166 1.00 98.44 105 GLU A O 1
ATOM 800 N N . ARG A 1 106 ? 12.509 -2.387 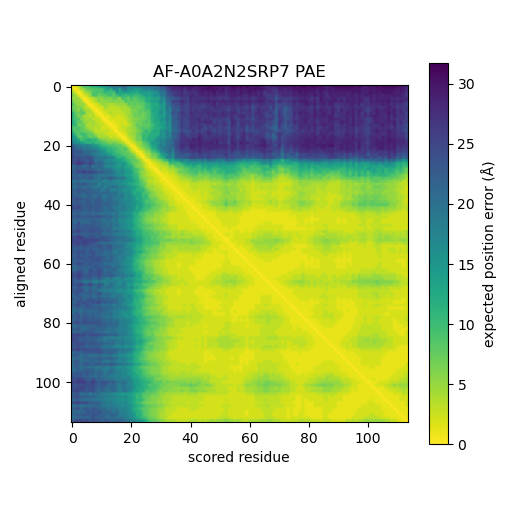-16.881 1.00 98.06 106 ARG A N 1
ATOM 801 C CA . ARG A 1 106 ? 12.235 -1.490 -15.757 1.00 98.06 106 ARG A CA 1
ATOM 802 C C . ARG A 1 106 ? 11.107 -0.532 -16.127 1.00 98.06 106 ARG A C 1
ATOM 804 O O . ARG A 1 106 ? 11.169 0.102 -17.179 1.00 98.06 106 ARG A O 1
ATOM 811 N N . THR A 1 107 ? 10.149 -0.362 -15.228 1.00 98.44 107 THR A N 1
ATOM 812 C CA . THR A 1 107 ? 9.035 0.575 -15.377 1.00 98.44 107 THR A CA 1
ATOM 813 C C . THR A 1 107 ? 8.913 1.409 -14.113 1.00 98.44 107 THR A C 1
ATOM 815 O O . THR A 1 107 ? 8.693 0.861 -13.038 1.00 98.44 107 THR A O 1
ATOM 818 N N . ASP A 1 108 ? 9.049 2.725 -14.241 1.00 98.44 108 ASP A N 1
ATOM 819 C CA . ASP A 1 108 ? 8.873 3.661 -13.130 1.00 98.44 108 ASP A CA 1
ATOM 820 C C . ASP A 1 108 ? 7.465 4.265 -13.215 1.00 98.44 108 ASP A C 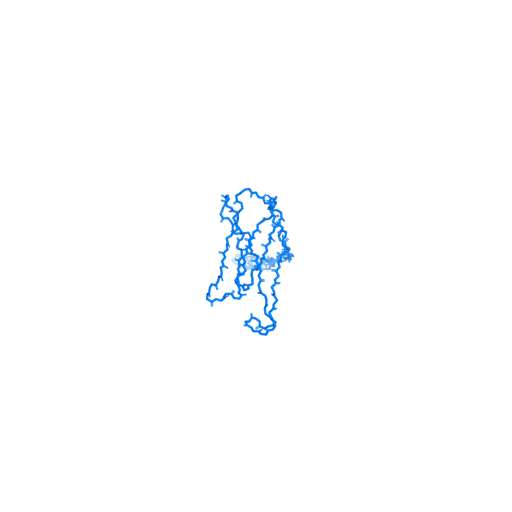1
ATOM 822 O O . ASP A 1 108 ? 7.064 4.753 -14.276 1.00 98.44 108 ASP A O 1
ATOM 826 N N . THR A 1 109 ? 6.705 4.206 -12.121 1.00 98.06 109 THR A N 1
ATOM 827 C CA . THR A 1 109 ? 5.291 4.608 -12.075 1.00 98.06 109 THR A CA 1
ATOM 828 C C . THR A 1 109 ? 4.989 5.504 -10.879 1.00 98.06 109 THR A C 1
ATOM 830 O O . THR A 1 109 ? 5.779 5.629 -9.939 1.00 98.06 109 THR A O 1
ATOM 833 N N . VAL A 1 110 ? 3.822 6.148 -10.938 1.00 98.38 110 VAL A N 1
ATOM 834 C CA . VAL A 1 110 ? 3.154 6.708 -9.766 1.00 98.38 110 VAL A CA 1
ATOM 835 C C . VAL A 1 110 ? 1.817 6.000 -9.628 1.00 98.38 110 VAL A C 1
ATOM 837 O O . VAL A 1 110 ? 0.913 6.222 -10.435 1.00 98.38 110 VAL A O 1
ATOM 840 N N . ASP A 1 111 ? 1.709 5.159 -8.611 1.00 98.12 111 ASP A N 1
ATOM 841 C CA . ASP A 1 111 ? 0.492 4.424 -8.300 1.00 98.12 111 ASP A CA 1
ATOM 842 C C . ASP A 1 111 ? -0.384 5.278 -7.380 1.00 98.12 111 ASP A C 1
ATOM 844 O O . ASP A 1 111 ? 0.117 6.006 -6.516 1.00 98.12 111 ASP A O 1
ATOM 848 N N . ILE A 1 112 ? -1.698 5.232 -7.596 1.00 98.06 112 ILE A N 1
ATOM 849 C CA . ILE A 1 112 ? -2.675 6.037 -6.859 1.00 98.06 112 ILE A CA 1
ATOM 850 C C . ILE A 1 112 ? -3.643 5.092 -6.156 1.00 98.06 112 ILE A C 1
ATOM 852 O O . ILE A 1 112 ? -4.301 4.284 -6.812 1.00 98.06 112 ILE A O 1
ATOM 856 N N . HIS A 1 113 ? -3.743 5.227 -4.837 1.00 96.12 113 HIS A N 1
ATOM 857 C CA . HIS A 1 113 ? -4.657 4.463 -3.986 1.00 96.12 113 HIS A CA 1
ATOM 858 C C . HIS A 1 113 ? -5.636 5.397 -3.273 1.00 96.12 113 HIS A C 1
ATOM 860 O O . HIS A 1 113 ? -5.324 6.579 -3.094 1.00 96.12 113 HIS A O 1
ATOM 866 N N . ASP A 1 114 ? -6.794 4.863 -2.891 1.00 91.88 114 ASP A N 1
ATOM 867 C CA . ASP A 1 114 ? -7.843 5.515 -2.097 1.00 91.88 114 ASP A CA 1
ATOM 868 C C . ASP A 1 114 ? -7.667 5.354 -0.571 1.00 91.88 114 ASP A C 1
ATOM 870 O O . ASP A 1 114 ? -6.827 4.534 -0.127 1.00 91.88 114 ASP A O 1
#

Sequence (114 aa):
MIRHRALKTCVAALLIALAGTSAHAELPVEVVTVEQLAPPNPYRIYLSDVAIGHIVDGRLHVLDGENMKYLGVVSTAYAGQATLSPDRKQIYVATTYYSRLSSGERTDTVDIHD

Foldseek 3Di:
DVVVVVVVVVVVVVVVVVPPDPPPPPDPDDDDDDDDDDPDDPQWDWDWDCVVVLNQFTWTWIARRVVRHTDDIDTLGHSWDWDADPSRQKIWIFHWDAPPSPDHDIDTDIDIDD